Protein AF-A0A1V2AVZ2-F1 (afdb_monomer_lite)

Structure (mmCIF, N/CA/C/O backbone):
data_AF-A0A1V2AVZ2-F1
#
_entry.id   AF-A0A1V2AVZ2-F1
#
loop_
_atom_site.group_PDB
_atom_site.id
_atom_site.type_symbol
_atom_site.label_atom_id
_atom_site.label_alt_id
_atom_site.label_comp_id
_atom_site.label_asym_id
_atom_site.label_entity_id
_atom_site.label_seq_id
_atom_site.pdbx_PDB_ins_code
_atom_site.Cartn_x
_atom_site.Cartn_y
_atom_site.Cartn_z
_atom_site.occupancy
_atom_site.B_iso_or_equiv
_atom_site.auth_seq_id
_atom_site.auth_comp_id
_atom_site.auth_asym_id
_atom_site.auth_atom_id
_atom_site.pdbx_PDB_model_num
ATOM 1 N N . MET A 1 1 ? 39.333 -13.932 -15.260 1.00 37.47 1 MET A N 1
ATOM 2 C CA . MET A 1 1 ? 38.392 -12.853 -15.628 1.00 37.47 1 MET A CA 1
ATOM 3 C C . MET A 1 1 ? 37.327 -12.796 -14.548 1.00 37.47 1 MET A C 1
ATOM 5 O O . MET A 1 1 ? 36.440 -13.635 -14.540 1.00 37.47 1 MET A O 1
ATOM 9 N N . GLY A 1 2 ? 37.508 -11.922 -13.558 1.00 33.53 2 GLY A N 1
ATOM 10 C CA . GLY A 1 2 ? 36.572 -11.767 -12.445 1.00 33.53 2 GLY A CA 1
ATOM 11 C C . GLY A 1 2 ? 35.571 -10.665 -12.762 1.00 33.53 2 GLY A C 1
ATOM 12 O O . GLY A 1 2 ? 35.975 -9.538 -13.035 1.00 33.53 2 GLY A O 1
ATOM 13 N N . CYS A 1 3 ? 34.280 -10.987 -12.741 1.00 40.97 3 CYS A N 1
ATOM 14 C CA . CYS A 1 3 ? 33.211 -9.996 -12.767 1.00 40.97 3 CYS A CA 1
ATOM 15 C C . CYS A 1 3 ? 33.189 -9.251 -11.430 1.00 40.97 3 CYS A C 1
ATOM 17 O O . CYS A 1 3 ? 32.529 -9.661 -10.480 1.00 40.97 3 CYS A O 1
ATOM 19 N N . THR A 1 4 ? 33.904 -8.135 -11.351 1.00 38.62 4 THR A N 1
ATOM 20 C CA . THR A 1 4 ? 33.675 -7.116 -10.326 1.00 38.62 4 THR A CA 1
ATOM 21 C C . THR A 1 4 ? 32.481 -6.265 -10.746 1.00 38.62 4 THR A C 1
ATOM 23 O O . THR A 1 4 ? 32.647 -5.191 -11.321 1.00 38.62 4 THR A O 1
ATOM 26 N N . HIS A 1 5 ? 31.266 -6.732 -10.456 1.00 38.59 5 HIS A N 1
ATOM 27 C CA . HIS A 1 5 ? 30.145 -5.812 -10.287 1.00 38.59 5 HIS A CA 1
ATOM 28 C C . HIS A 1 5 ? 30.283 -5.183 -8.906 1.00 38.59 5 HIS A C 1
ATOM 30 O O . HIS A 1 5 ? 29.740 -5.653 -7.910 1.00 38.59 5 HIS A O 1
ATOM 36 N N . SER A 1 6 ? 31.073 -4.116 -8.853 1.00 33.03 6 SER A N 1
ATOM 37 C CA . SER A 1 6 ? 30.952 -3.105 -7.819 1.00 33.03 6 SER A CA 1
ATOM 38 C C . SER A 1 6 ? 29.525 -2.564 -7.886 1.00 33.03 6 SER A C 1
ATOM 40 O O . SER A 1 6 ? 29.206 -1.706 -8.709 1.00 33.03 6 SER A O 1
ATOM 42 N N . TYR A 1 7 ? 28.649 -3.089 -7.027 1.00 38.22 7 TYR A N 1
ATOM 43 C CA . TYR A 1 7 ? 27.437 -2.393 -6.619 1.00 38.22 7 TYR A CA 1
ATOM 44 C C . TYR A 1 7 ? 27.901 -1.099 -5.944 1.00 38.22 7 TYR A C 1
ATOM 46 O O . TYR A 1 7 ? 28.083 -1.030 -4.732 1.00 38.22 7 TYR A O 1
ATOM 54 N N . LYS A 1 8 ? 28.189 -0.070 -6.751 1.00 35.22 8 LYS A N 1
ATOM 55 C CA . LYS A 1 8 ? 28.201 1.309 -6.274 1.00 35.22 8 LYS A CA 1
ATOM 56 C C . LYS A 1 8 ? 26.875 1.479 -5.557 1.00 35.22 8 LYS A C 1
ATOM 58 O O . LYS A 1 8 ? 25.853 1.212 -6.183 1.00 35.22 8 LYS A O 1
ATOM 63 N N . ALA A 1 9 ? 26.932 1.846 -4.277 1.00 38.00 9 ALA A N 1
ATOM 64 C CA . ALA A 1 9 ? 25.804 2.247 -3.447 1.00 38.00 9 ALA A CA 1
ATOM 65 C C . ALA A 1 9 ? 24.810 3.043 -4.304 1.00 38.00 9 ALA A C 1
ATOM 67 O O . ALA A 1 9 ? 25.031 4.208 -4.637 1.00 38.00 9 ALA A O 1
ATOM 68 N N . GLY A 1 10 ? 23.813 2.331 -4.818 1.00 32.12 10 GLY A N 1
ATOM 69 C CA . GLY A 1 10 ? 23.022 2.780 -5.946 1.00 32.12 10 GLY A CA 1
ATOM 70 C C . GLY A 1 10 ? 21.880 3.599 -5.402 1.00 32.12 10 GLY A C 1
ATOM 71 O O . GLY A 1 10 ? 20.914 3.012 -4.946 1.00 32.12 10 GLY A O 1
ATOM 72 N N . ASN A 1 11 ? 22.022 4.922 -5.458 1.00 39.66 11 ASN A N 1
ATOM 73 C CA . ASN A 1 11 ? 20.972 5.916 -5.244 1.00 39.66 11 ASN A CA 1
ATOM 74 C C . ASN A 1 11 ? 20.089 5.671 -4.007 1.00 39.66 11 ASN A C 1
ATOM 76 O O . ASN A 1 11 ? 19.047 5.028 -4.093 1.00 39.66 11 ASN A O 1
ATOM 80 N N . LEU A 1 12 ? 20.461 6.317 -2.899 1.00 47.00 12 LEU A N 1
ATOM 81 C CA . LEU A 1 12 ? 19.615 6.622 -1.731 1.00 47.00 12 LEU A CA 1
ATOM 82 C C . LEU A 1 12 ? 18.469 7.599 -2.079 1.00 47.00 12 LEU A C 1
ATOM 84 O O . LEU A 1 12 ? 18.192 8.535 -1.338 1.00 47.00 12 LEU A O 1
ATOM 88 N N . ASN A 1 13 ? 17.861 7.454 -3.253 1.00 51.97 13 ASN A N 1
ATOM 89 C CA . ASN A 1 13 ? 16.657 8.189 -3.594 1.00 51.97 13 ASN A CA 1
ATOM 90 C C . ASN A 1 13 ? 15.512 7.226 -3.357 1.00 51.97 13 ASN A C 1
ATOM 92 O O . ASN A 1 13 ? 15.426 6.223 -4.060 1.00 51.97 13 ASN A O 1
ATOM 96 N N . ASP A 1 14 ? 14.686 7.524 -2.367 1.00 60.88 14 ASP A N 1
ATOM 97 C CA . ASP A 1 14 ? 13.394 6.882 -2.218 1.00 60.88 14 ASP A CA 1
ATOM 98 C C . ASP A 1 14 ? 12.376 7.703 -3.003 1.00 60.88 14 ASP A C 1
ATOM 100 O O . ASP A 1 14 ? 12.438 8.938 -3.082 1.00 60.88 14 ASP A O 1
ATOM 104 N N . LEU A 1 15 ? 11.433 7.004 -3.613 1.00 66.50 15 LEU A N 1
ATOM 105 C CA . LEU A 1 15 ? 10.254 7.617 -4.179 1.00 66.50 15 LEU A CA 1
ATOM 106 C C . LEU A 1 15 ? 9.461 8.217 -3.015 1.00 66.50 15 LEU A C 1
ATOM 108 O O . LEU A 1 15 ? 8.712 7.525 -2.358 1.00 66.50 15 LEU A O 1
ATOM 112 N N . PHE A 1 16 ? 9.633 9.497 -2.708 1.00 75.94 16 PHE A N 1
ATOM 113 C CA . PHE A 1 16 ? 8.917 10.108 -1.590 1.00 75.94 16 PHE A CA 1
ATOM 114 C C . PHE A 1 16 ? 7.526 10.571 -2.038 1.00 75.94 16 PHE A C 1
ATOM 116 O O . PHE A 1 16 ? 7.363 11.695 -2.524 1.00 75.94 16 PHE A O 1
ATOM 123 N N . TYR A 1 17 ? 6.517 9.708 -1.896 1.00 83.94 17 TYR A N 1
ATOM 124 C CA . TYR A 1 17 ? 5.114 10.079 -2.086 1.00 83.94 17 TYR A CA 1
ATOM 125 C C . TYR A 1 17 ? 4.359 10.148 -0.759 1.00 83.94 17 TYR A C 1
ATOM 127 O O . TYR A 1 17 ? 3.927 9.108 -0.253 1.00 83.94 17 TYR A O 1
ATOM 135 N N . PRO A 1 18 ? 4.154 11.364 -0.215 1.00 84.56 18 PRO A N 1
ATOM 136 C CA . PRO A 1 18 ? 3.237 11.574 0.893 1.00 84.56 18 PRO A CA 1
ATOM 137 C C . PRO A 1 18 ? 1.857 11.038 0.535 1.00 84.56 18 PRO A C 1
ATOM 139 O O . PRO A 1 18 ? 1.327 11.331 -0.542 1.00 84.56 18 PRO A O 1
ATOM 142 N N . ILE A 1 19 ? 1.289 10.255 1.443 1.00 86.31 19 ILE A N 1
ATOM 143 C CA . ILE A 1 19 ? -0.075 9.769 1.315 1.00 86.31 19 ILE A CA 1
ATOM 144 C C . ILE A 1 19 ? -0.981 10.697 2.114 1.00 86.31 19 ILE A C 1
ATOM 146 O O . ILE A 1 19 ? -0.934 10.733 3.343 1.00 86.31 19 ILE A O 1
ATOM 150 N N . GLU A 1 20 ? -1.813 11.449 1.403 1.00 86.44 20 GLU A N 1
ATOM 151 C CA . GLU A 1 20 ? -2.856 12.264 2.014 1.00 86.44 20 GLU A CA 1
ATOM 152 C C . GLU A 1 20 ? -3.993 11.352 2.478 1.00 86.44 20 GLU A C 1
ATOM 154 O O . GLU A 1 20 ? -4.628 10.668 1.679 1.00 86.44 20 GLU A O 1
ATOM 159 N N . THR A 1 21 ? -4.237 11.311 3.785 1.00 89.31 21 THR A N 1
ATOM 160 C CA . THR A 1 21 ? -5.319 10.519 4.369 1.00 89.31 21 THR A CA 1
ATOM 161 C C . THR A 1 21 ? -5.792 11.140 5.672 1.00 89.31 21 THR A C 1
ATOM 163 O O . THR A 1 21 ? -5.009 11.733 6.411 1.00 89.31 21 THR A O 1
ATOM 166 N N . THR A 1 22 ? -7.083 10.994 5.965 1.00 90.38 22 THR A N 1
ATOM 167 C CA . THR A 1 22 ? -7.652 11.382 7.261 1.00 90.38 22 THR A CA 1
ATOM 168 C C . THR A 1 22 ? -7.481 10.289 8.312 1.00 90.38 22 THR A C 1
ATOM 170 O O . THR A 1 22 ? -7.734 10.540 9.487 1.00 90.38 22 THR A O 1
ATOM 173 N N . LEU A 1 23 ? -7.078 9.076 7.915 1.00 91.38 23 LEU A N 1
ATOM 174 C CA . LEU A 1 23 ? -6.853 7.957 8.824 1.00 91.38 23 LEU A CA 1
ATOM 175 C C . LEU A 1 23 ? -5.585 8.175 9.654 1.00 91.38 23 LEU A C 1
ATOM 177 O O . LEU A 1 23 ? -4.572 8.661 9.153 1.00 91.38 23 LEU A O 1
ATOM 181 N N . ARG A 1 24 ? -5.614 7.756 10.920 1.00 90.25 24 ARG A N 1
ATOM 182 C CA . ARG A 1 24 ? -4.417 7.792 11.772 1.00 90.25 24 ARG A CA 1
ATOM 183 C C . ARG A 1 24 ? -3.377 6.771 11.312 1.00 90.25 24 ARG A C 1
ATOM 185 O O . ARG A 1 24 ? -3.714 5.612 11.064 1.00 90.25 24 ARG A O 1
ATOM 192 N N . ALA A 1 25 ? -2.112 7.181 11.248 1.00 88.12 25 ALA A N 1
ATOM 193 C CA . ALA A 1 25 ? -1.015 6.329 10.788 1.00 88.12 25 ALA A CA 1
ATOM 194 C C . ALA A 1 25 ? -0.848 5.074 11.661 1.00 88.12 25 ALA A C 1
ATOM 196 O O . ALA A 1 25 ? -0.638 3.983 11.134 1.00 88.12 25 ALA A O 1
ATOM 197 N N . GLU A 1 26 ? -1.027 5.203 12.978 1.00 87.19 26 GLU A N 1
ATOM 198 C CA . GLU A 1 26 ? -0.937 4.095 13.932 1.00 87.19 26 GLU A CA 1
ATOM 199 C C . GLU A 1 26 ? -2.001 3.028 13.658 1.00 87.19 26 GLU A C 1
ATOM 201 O O . GLU A 1 26 ? -1.721 1.831 13.720 1.00 87.19 26 GLU A O 1
ATOM 206 N N . LEU A 1 27 ? -3.215 3.456 13.295 1.00 90.25 27 LEU A N 1
ATOM 207 C CA . LEU A 1 27 ? -4.294 2.540 12.943 1.00 90.25 27 LEU A CA 1
ATOM 208 C C . LEU A 1 27 ? -4.002 1.828 11.619 1.00 90.25 27 LEU A C 1
ATOM 210 O O . LEU A 1 27 ? -4.199 0.617 11.516 1.00 90.25 27 LEU A O 1
ATOM 214 N N . ILE A 1 28 ? -3.516 2.561 10.613 1.00 91.94 28 ILE A N 1
ATOM 215 C CA . ILE A 1 28 ? -3.116 1.971 9.331 1.00 91.94 28 ILE A CA 1
ATOM 216 C C . ILE A 1 28 ? -2.064 0.891 9.578 1.00 91.94 28 ILE A C 1
ATOM 218 O O . ILE A 1 28 ? -2.232 -0.230 9.104 1.00 91.94 28 ILE A O 1
ATOM 222 N N . MET A 1 29 ? -1.034 1.196 10.372 1.00 89.25 29 MET A N 1
ATOM 223 C CA . MET A 1 29 ? 0.029 0.254 10.718 1.00 89.25 29 MET A CA 1
ATOM 224 C C . MET A 1 29 ? -0.512 -0.988 11.442 1.00 89.25 29 MET A C 1
ATOM 226 O O . MET A 1 29 ? -0.142 -2.108 11.091 1.00 89.25 29 MET A O 1
ATOM 230 N N . GLN A 1 30 ? -1.430 -0.812 12.398 1.00 89.69 30 GLN A N 1
ATOM 231 C CA . GLN A 1 30 ? -2.052 -1.911 13.142 1.00 89.69 30 GLN A CA 1
ATOM 232 C C . GLN A 1 30 ? -2.869 -2.849 12.239 1.00 89.69 30 GLN A C 1
ATOM 234 O O . GLN A 1 30 ? -2.810 -4.072 12.381 1.00 89.69 30 GLN A O 1
ATOM 239 N N . TYR A 1 31 ? -3.644 -2.292 11.308 1.00 93.50 31 TYR A N 1
ATOM 240 C CA . TYR A 1 31 ? -4.495 -3.078 10.412 1.00 93.50 31 TYR A CA 1
ATOM 241 C C . TYR A 1 31 ? -3.743 -3.627 9.197 1.00 93.50 31 TYR A C 1
ATOM 243 O O . TYR A 1 31 ? -4.258 -4.527 8.530 1.00 93.50 31 TYR A O 1
ATOM 251 N N . PHE A 1 32 ? -2.532 -3.140 8.926 1.00 92.00 32 PHE A N 1
ATOM 252 C CA . PHE A 1 32 ? -1.772 -3.485 7.731 1.00 92.00 32 PHE A CA 1
ATOM 253 C C . PHE A 1 32 ? -1.495 -4.984 7.612 1.00 92.00 32 PHE A C 1
ATOM 255 O O . PHE A 1 32 ? -1.787 -5.597 6.587 1.00 92.00 32 PHE A O 1
ATOM 262 N N . ASP A 1 33 ? -0.997 -5.609 8.680 1.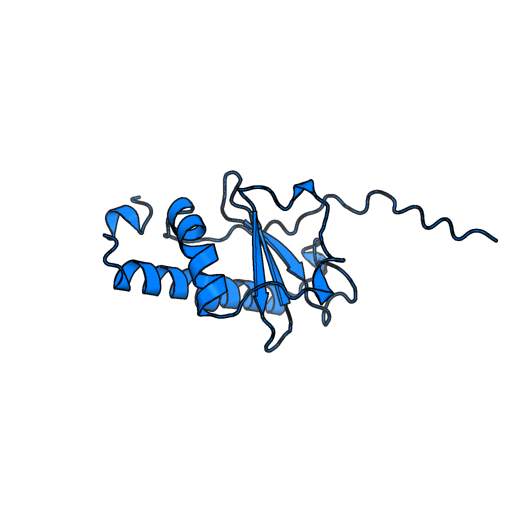00 89.00 33 ASP A N 1
ATOM 263 C CA . ASP A 1 33 ? -0.680 -7.040 8.656 1.00 89.00 33 ASP A CA 1
ATOM 264 C C . ASP A 1 33 ? -1.954 -7.883 8.474 1.00 89.00 33 ASP A C 1
ATOM 266 O O . ASP A 1 33 ? -1.959 -8.884 7.756 1.00 89.00 33 ASP A O 1
ATOM 270 N N . THR A 1 34 ? -3.076 -7.429 9.045 1.00 92.25 34 THR A N 1
ATOM 271 C CA . THR A 1 34 ? -4.379 -8.085 8.866 1.00 92.25 34 THR A CA 1
ATOM 272 C C . THR A 1 34 ? -4.886 -7.935 7.430 1.00 92.25 34 THR A C 1
ATOM 274 O O . THR A 1 34 ? -5.443 -8.887 6.880 1.00 92.25 34 THR A O 1
ATOM 277 N N . LEU A 1 35 ? -4.703 -6.764 6.807 1.00 94.06 35 LEU A N 1
ATOM 278 C CA . LEU A 1 35 ? -5.011 -6.536 5.394 1.00 94.06 35 LEU A CA 1
ATOM 279 C C . LEU A 1 35 ? -4.220 -7.517 4.523 1.00 94.06 35 LEU A C 1
ATOM 281 O O . LEU A 1 35 ? -4.821 -8.248 3.735 1.00 94.06 35 LEU A O 1
ATOM 285 N N . VAL A 1 36 ? -2.897 -7.568 4.711 1.00 91.31 36 VAL A N 1
ATOM 286 C CA . VAL A 1 36 ? -1.985 -8.445 3.963 1.00 91.31 36 VAL A CA 1
ATOM 287 C C . VAL A 1 36 ? -2.429 -9.904 4.059 1.00 91.31 36 VAL A C 1
ATOM 289 O O . VAL A 1 36 ? -2.561 -10.575 3.036 1.00 91.31 36 VAL A O 1
ATOM 292 N N . GLN A 1 37 ? -2.739 -10.379 5.267 1.00 90.06 37 GLN A N 1
ATOM 293 C CA . GLN A 1 37 ? -3.198 -11.751 5.487 1.00 90.06 37 GLN A CA 1
ATOM 294 C C . GLN A 1 37 ? -4.566 -12.030 4.849 1.00 90.06 37 GLN A C 1
ATOM 296 O O . GLN A 1 37 ? -4.731 -13.041 4.172 1.00 90.06 37 GLN A O 1
ATOM 301 N N . LYS A 1 38 ? -5.557 -11.147 5.036 1.00 90.62 38 LYS A N 1
ATOM 302 C CA . LYS A 1 38 ? -6.935 -11.384 4.563 1.00 90.62 38 LYS A CA 1
ATOM 303 C C . LYS A 1 38 ? -7.097 -11.237 3.054 1.00 90.62 38 LYS A C 1
ATOM 305 O O . LYS A 1 38 ? -8.000 -11.851 2.489 1.00 90.62 38 LYS A O 1
ATOM 310 N N . LYS A 1 39 ? -6.282 -10.400 2.412 1.00 90.00 39 LYS A N 1
ATOM 311 C CA . LYS A 1 39 ? -6.342 -10.146 0.966 1.00 90.00 39 LYS A CA 1
ATOM 312 C C . LYS A 1 39 ? -5.306 -10.930 0.164 1.00 90.00 39 LYS A C 1
ATOM 314 O O . LYS A 1 39 ? -5.352 -10.889 -1.058 1.00 90.00 39 LYS A O 1
ATOM 319 N N . GLY A 1 40 ? -4.409 -11.658 0.832 1.00 87.44 40 GLY A N 1
ATOM 320 C CA . GLY A 1 40 ? -3.360 -12.422 0.161 1.00 87.44 40 GLY A CA 1
ATOM 321 C C . GLY A 1 40 ? -2.276 -11.539 -0.455 1.00 87.44 40 GLY A C 1
ATOM 322 O O . G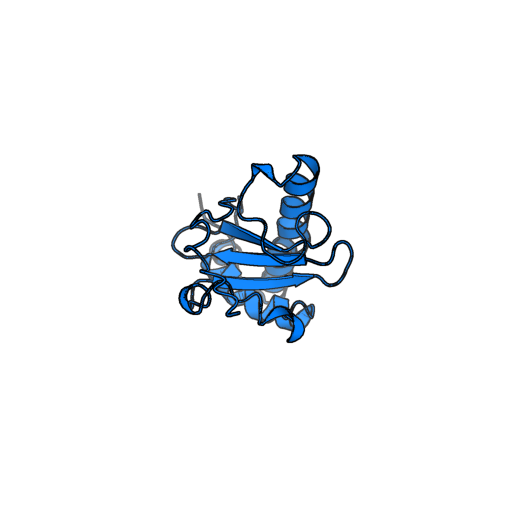LY A 1 40 ? -1.613 -11.959 -1.395 1.00 87.44 40 GLY A O 1
ATOM 323 N N . TYR A 1 41 ? -2.066 -10.332 0.075 1.00 90.38 41 TYR A N 1
ATOM 324 C CA . TYR A 1 41 ? -1.074 -9.388 -0.447 1.00 90.38 41 TYR A CA 1
ATOM 325 C C . TYR A 1 41 ? 0.342 -9.608 0.111 1.00 90.38 41 TYR A C 1
ATOM 327 O O . TYR A 1 41 ? 1.156 -8.682 0.181 1.00 90.38 41 TYR A O 1
ATOM 335 N N . ALA A 1 42 ? 0.630 -10.824 0.577 1.00 88.31 42 ALA A N 1
ATOM 336 C CA . ALA A 1 42 ? 1.933 -11.177 1.118 1.00 88.31 42 ALA A CA 1
ATOM 337 C C . ALA A 1 42 ? 2.983 -11.179 0.002 1.00 88.31 42 ALA A C 1
ATOM 339 O O . ALA A 1 42 ? 2.733 -11.665 -1.100 1.00 88.31 42 ALA A O 1
ATOM 340 N N . VAL A 1 43 ? 4.173 -10.658 0.299 1.00 85.69 43 VAL A N 1
ATOM 341 C CA . VAL A 1 43 ? 5.283 -10.659 -0.657 1.00 85.69 43 VAL A CA 1
ATOM 342 C C . VAL A 1 43 ? 5.743 -12.105 -0.893 1.00 85.69 43 VAL A C 1
ATOM 344 O O . VAL A 1 43 ? 6.153 -12.767 0.063 1.00 85.69 43 VAL A O 1
ATOM 347 N N . PRO A 1 44 ? 5.698 -12.623 -2.134 1.00 82.75 44 PRO A N 1
ATOM 348 C CA . PRO A 1 44 ? 6.118 -13.984 -2.422 1.00 82.75 44 PRO A CA 1
ATOM 349 C C . PRO A 1 44 ? 7.643 -14.127 -2.359 1.00 82.75 44 PRO A C 1
ATOM 351 O O . PRO A 1 44 ? 8.401 -13.199 -2.641 1.00 82.75 44 PRO A O 1
ATOM 354 N N . GLU A 1 45 ? 8.094 -15.349 -2.076 1.00 80.06 45 GLU A N 1
ATOM 355 C CA . GLU A 1 45 ? 9.508 -15.714 -1.905 1.00 80.06 45 GLU A CA 1
ATOM 356 C C . GLU A 1 45 ? 10.410 -15.282 -3.071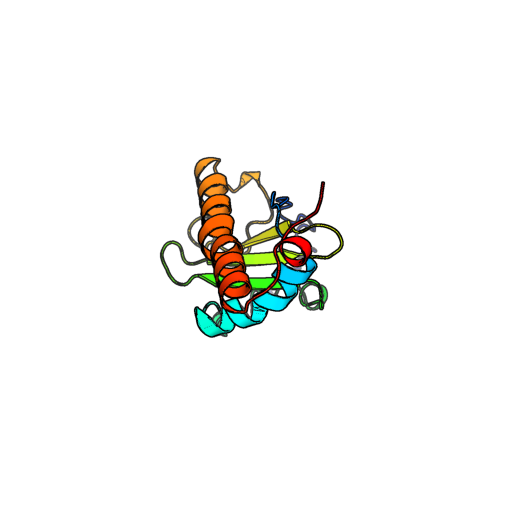 1.00 80.06 45 GLU A C 1
ATOM 358 O O . GLU A 1 45 ? 11.545 -14.856 -2.854 1.00 80.06 45 GLU A O 1
ATOM 363 N N . LYS A 1 46 ? 9.890 -15.320 -4.307 1.00 73.00 46 LYS A N 1
ATOM 364 C CA . LYS A 1 46 ? 10.614 -14.905 -5.522 1.00 73.00 46 LYS A CA 1
ATOM 365 C C . LYS A 1 46 ? 11.121 -13.456 -5.468 1.00 73.00 46 LYS A C 1
ATOM 367 O O . LYS A 1 46 ? 12.067 -13.125 -6.174 1.00 73.00 46 LYS A O 1
ATOM 372 N N . TRP A 1 47 ? 10.523 -12.610 -4.627 1.00 71.12 47 TRP A N 1
ATOM 373 C CA . TRP A 1 47 ? 10.889 -11.202 -4.473 1.00 71.12 47 TRP A CA 1
ATOM 374 C C . TRP A 1 47 ? 11.809 -10.921 -3.278 1.00 71.12 47 TRP A C 1
ATOM 376 O O . TRP A 1 47 ? 12.222 -9.777 -3.107 1.00 71.12 47 TRP A O 1
ATOM 386 N N . LYS A 1 48 ? 12.230 -11.933 -2.501 1.00 65.44 48 LYS A N 1
ATOM 387 C CA . LYS A 1 48 ? 13.198 -11.743 -1.398 1.00 65.44 48 LYS A CA 1
ATOM 388 C C . LYS A 1 48 ? 14.548 -11.186 -1.855 1.00 65.44 48 LYS A C 1
ATOM 390 O O . LYS A 1 48 ? 15.224 -10.501 -1.095 1.00 65.44 48 LYS A O 1
ATOM 395 N N . SER A 1 49 ? 14.952 -11.439 -3.101 1.00 64.69 49 SER A N 1
ATOM 396 C CA . SER A 1 49 ? 16.171 -10.852 -3.676 1.00 64.69 49 SER A CA 1
ATOM 397 C C . SER A 1 49 ? 16.037 -9.356 -3.984 1.00 64.69 49 SER A C 1
ATOM 399 O O . SER A 1 49 ? 17.046 -8.690 -4.191 1.00 64.69 49 SER A O 1
ATOM 401 N N . LEU A 1 50 ? 14.808 -8.824 -4.007 1.00 63.94 50 LEU A N 1
ATOM 402 C CA . LEU A 1 50 ? 14.511 -7.392 -4.046 1.00 63.94 50 LEU A CA 1
ATOM 403 C C . LEU A 1 50 ? 14.326 -6.819 -2.634 1.00 63.94 50 LEU A C 1
ATOM 405 O O . LEU A 1 50 ? 13.670 -5.797 -2.458 1.00 63.94 50 LEU A O 1
ATOM 409 N N . ASN A 1 51 ? 14.887 -7.439 -1.601 1.00 62.72 51 ASN A N 1
ATOM 410 C CA . ASN A 1 51 ? 15.040 -6.752 -0.328 1.00 62.72 51 ASN A CA 1
ATOM 411 C C . ASN A 1 51 ? 16.042 -5.609 -0.548 1.00 62.72 51 ASN A C 1
ATOM 413 O O . ASN A 1 51 ? 17.248 -5.840 -0.661 1.00 62.72 51 ASN A O 1
ATOM 417 N N . LYS A 1 52 ? 15.547 -4.371 -0.669 1.00 55.53 52 LYS A N 1
ATOM 418 C CA . LYS A 1 52 ? 16.382 -3.168 -0.589 1.00 55.53 52 LYS A CA 1
ATOM 419 C C . LYS A 1 52 ? 16.940 -3.116 0.840 1.00 55.53 52 LYS A C 1
ATOM 421 O O . LYS A 1 52 ? 16.341 -2.486 1.692 1.00 55.53 52 LYS A O 1
ATOM 426 N N . LEU A 1 53 ? 18.069 -3.781 1.082 1.00 53.03 53 LEU A N 1
ATOM 427 C CA . LEU A 1 53 ? 18.814 -3.770 2.347 1.00 53.03 53 LEU A CA 1
ATOM 428 C C . LEU A 1 53 ? 18.028 -4.286 3.573 1.00 53.03 53 LEU A C 1
ATOM 430 O O . LEU A 1 53 ? 16.812 -4.208 3.686 1.00 53.03 53 LEU A O 1
ATOM 434 N N . ILE A 1 54 ? 18.768 -4.843 4.525 1.00 49.88 54 ILE A N 1
ATOM 435 C CA . ILE A 1 54 ? 18.245 -5.356 5.800 1.00 49.88 54 ILE A CA 1
ATOM 436 C C . ILE A 1 54 ? 17.658 -4.216 6.667 1.00 49.88 54 ILE A C 1
ATOM 438 O O . ILE A 1 54 ? 16.820 -4.472 7.524 1.00 49.88 54 ILE A O 1
ATOM 442 N N . ASP A 1 55 ? 18.029 -2.960 6.391 1.00 44.66 55 ASP A N 1
ATOM 443 C CA . ASP A 1 55 ? 17.662 -1.787 7.198 1.00 44.66 55 ASP A CA 1
ATOM 444 C C . ASP A 1 55 ? 16.272 -1.201 6.892 1.00 44.66 55 ASP A C 1
ATOM 446 O O . ASP A 1 55 ? 15.733 -0.457 7.709 1.00 44.66 55 ASP A O 1
ATOM 450 N N . LEU A 1 56 ? 15.665 -1.526 5.741 1.00 51.44 56 LEU A N 1
ATOM 451 C CA . LEU A 1 56 ? 14.316 -1.052 5.399 1.00 51.44 56 LEU A CA 1
ATOM 452 C C . LEU A 1 56 ? 13.209 -2.013 5.834 1.00 51.44 56 LEU A C 1
ATOM 454 O O . LEU A 1 56 ? 12.049 -1.631 5.752 1.00 51.44 56 LEU A O 1
ATOM 458 N N . ASP A 1 57 ? 13.528 -3.202 6.341 1.00 53.41 57 ASP A N 1
ATOM 459 C CA . ASP A 1 57 ? 12.573 -4.051 7.067 1.00 53.41 57 ASP A CA 1
ATOM 460 C C . ASP A 1 57 ? 12.600 -3.700 8.568 1.00 53.41 57 ASP A C 1
ATOM 462 O O . ASP A 1 57 ? 12.747 -4.558 9.439 1.00 53.41 57 ASP A O 1
ATOM 466 N N . SER A 1 58 ? 12.508 -2.400 8.872 1.00 65.19 58 SER A N 1
ATOM 467 C CA . SER A 1 58 ? 12.313 -1.909 10.235 1.00 65.19 58 SER A CA 1
ATOM 468 C C . SER A 1 58 ? 10.861 -2.124 10.675 1.00 65.19 58 SER A C 1
ATOM 470 O O . SER A 1 58 ? 9.970 -2.363 9.857 1.00 65.19 58 SER A O 1
ATOM 472 N N . ILE A 1 59 ? 10.599 -1.997 11.979 1.00 66.38 59 ILE A N 1
ATOM 473 C CA . ILE A 1 59 ? 9.232 -2.048 12.528 1.00 66.38 59 ILE A CA 1
ATOM 474 C C . ILE A 1 59 ? 8.289 -1.012 11.887 1.00 66.38 59 ILE A C 1
ATOM 476 O O . ILE A 1 59 ? 7.078 -1.224 11.869 1.00 66.38 59 ILE A O 1
ATOM 480 N N . ASP A 1 60 ? 8.854 0.061 11.326 1.00 74.56 60 ASP A N 1
ATOM 481 C CA . ASP A 1 60 ? 8.133 1.205 10.772 1.00 74.56 60 ASP A CA 1
ATOM 482 C C . ASP A 1 60 ? 7.930 1.106 9.259 1.00 74.56 60 ASP A C 1
ATOM 484 O O . ASP A 1 60 ? 7.408 2.037 8.653 1.00 74.56 60 ASP A O 1
ATOM 488 N N . ASN A 1 61 ? 8.338 0.009 8.621 1.00 82.75 61 ASN A N 1
ATOM 489 C CA . ASN A 1 61 ? 8.183 -0.172 7.186 1.00 82.75 61 ASN A CA 1
ATOM 490 C C . ASN A 1 61 ? 7.384 -1.440 6.883 1.00 82.75 61 ASN A C 1
ATOM 492 O O . ASN A 1 61 ? 7.584 -2.501 7.475 1.00 82.75 61 ASN A O 1
ATOM 496 N N . LYS A 1 62 ? 6.461 -1.340 5.929 1.00 87.12 62 LYS A N 1
ATOM 497 C CA . LYS A 1 62 ? 5.596 -2.444 5.511 1.00 87.12 62 LYS A CA 1
ATOM 498 C C . LYS A 1 62 ? 5.648 -2.623 4.005 1.00 87.12 62 LYS A C 1
ATOM 500 O O . LYS A 1 62 ? 5.814 -1.664 3.253 1.00 87.12 62 LYS A O 1
ATOM 505 N N . ARG A 1 63 ? 5.476 -3.869 3.563 1.00 88.19 63 ARG A N 1
ATOM 506 C CA . ARG A 1 63 ? 5.392 -4.215 2.144 1.00 88.19 63 ARG A CA 1
ATOM 507 C C . ARG A 1 63 ? 4.079 -4.889 1.824 1.00 88.19 63 ARG A C 1
ATOM 509 O O . ARG A 1 63 ? 3.552 -5.662 2.620 1.00 88.19 63 ARG A O 1
ATOM 516 N N . ILE A 1 64 ? 3.594 -4.613 0.628 1.00 90.88 64 ILE A N 1
ATOM 517 C CA . ILE A 1 64 ? 2.363 -5.184 0.100 1.00 90.88 64 ILE A CA 1
ATOM 518 C C . ILE A 1 64 ? 2.569 -5.522 -1.367 1.00 90.88 64 ILE A C 1
ATOM 520 O O . ILE A 1 64 ? 3.178 -4.747 -2.104 1.00 90.88 64 ILE A O 1
ATOM 524 N N . TYR A 1 65 ? 2.113 -6.704 -1.761 1.00 91.75 65 TYR A N 1
ATOM 525 C CA . TYR A 1 65 ? 2.281 -7.243 -3.101 1.00 91.75 65 TYR A CA 1
ATOM 526 C C . TYR A 1 65 ? 0.924 -7.443 -3.774 1.00 91.75 65 TYR A C 1
ATOM 528 O O . TYR A 1 65 ? 0.020 -8.064 -3.218 1.00 91.75 65 TYR A O 1
ATOM 536 N N . PHE A 1 66 ? 0.811 -6.937 -4.995 1.00 92.31 66 PHE A N 1
ATOM 537 C CA . PHE A 1 66 ? -0.348 -7.065 -5.860 1.00 92.31 66 PHE A CA 1
ATOM 538 C C . PHE A 1 66 ? 0.036 -7.955 -7.036 1.00 92.31 66 PHE A C 1
ATOM 540 O O . PHE A 1 66 ? 0.819 -7.555 -7.890 1.00 92.31 66 PHE A O 1
ATOM 547 N N . GLU A 1 67 ? -0.519 -9.164 -7.100 1.00 87.44 67 GLU A N 1
ATOM 548 C CA . GLU A 1 67 ? -0.269 -10.077 -8.222 1.00 87.44 67 GLU A CA 1
ATOM 549 C C . GLU A 1 67 ? -0.957 -9.606 -9.515 1.00 87.44 67 GLU A C 1
ATOM 551 O O . GLU A 1 67 ? -0.475 -9.863 -10.617 1.00 87.44 67 GLU A O 1
ATOM 556 N N . GLN A 1 68 ? -2.086 -8.901 -9.394 1.00 84.69 68 GLN A N 1
ATOM 557 C CA . GLN A 1 68 ? -2.950 -8.584 -10.527 1.00 84.69 68 GLN A CA 1
ATOM 558 C C . GLN A 1 68 ? -2.769 -7.146 -11.042 1.00 84.69 68 GLN A C 1
ATOM 560 O O . GLN A 1 68 ? -3.062 -6.166 -10.360 1.00 84.69 68 GLN A O 1
ATOM 565 N N . GLY A 1 69 ? -2.355 -7.056 -12.311 1.00 74.94 69 GLY A N 1
ATOM 566 C CA . GLY A 1 69 ? -2.631 -5.966 -13.257 1.00 74.94 69 GLY A CA 1
ATOM 567 C C . GLY A 1 69 ? -2.392 -4.520 -12.798 1.00 74.94 69 GLY A C 1
ATOM 568 O O . GLY A 1 69 ? -3.365 -3.848 -12.465 1.00 74.94 69 GLY A O 1
ATOM 569 N N . PRO A 1 70 ? -1.162 -3.976 -12.887 1.00 85.62 70 PRO A N 1
ATOM 570 C CA . PRO A 1 70 ? 0.107 -4.683 -13.081 1.00 85.62 70 PRO A CA 1
ATOM 571 C C . PRO A 1 70 ? 0.554 -5.418 -11.807 1.00 85.62 70 PRO A C 1
ATOM 573 O O . PRO A 1 70 ? 0.103 -5.071 -10.713 1.00 85.62 70 PRO A O 1
ATOM 576 N N . GLU A 1 71 ? 1.437 -6.416 -11.970 1.00 89.25 71 GLU A N 1
ATOM 577 C CA . GLU A 1 71 ? 2.156 -7.035 -10.847 1.00 89.25 71 GLU A CA 1
ATOM 578 C C . GLU A 1 71 ? 3.024 -5.968 -10.177 1.00 89.25 71 GLU A C 1
ATOM 580 O O . GLU A 1 71 ? 3.886 -5.369 -10.825 1.00 89.25 71 GLU A O 1
ATOM 585 N N . GLU A 1 72 ? 2.787 -5.712 -8.894 1.00 90.88 72 GLU A N 1
ATOM 586 C CA . GLU A 1 72 ? 3.440 -4.627 -8.171 1.00 90.88 72 GLU A CA 1
ATOM 587 C C . GLU A 1 72 ? 3.762 -4.983 -6.731 1.00 90.88 72 GLU A C 1
ATOM 589 O O . GLU A 1 72 ? 3.104 -5.806 -6.103 1.00 90.88 72 GLU A O 1
ATOM 594 N N . MET A 1 73 ? 4.759 -4.302 -6.178 1.00 90.44 73 MET A N 1
ATOM 595 C CA . MET A 1 73 ? 5.022 -4.323 -4.746 1.00 90.44 73 MET A CA 1
ATOM 596 C C . MET A 1 73 ? 5.326 -2.915 -4.263 1.00 90.44 73 MET A C 1
ATO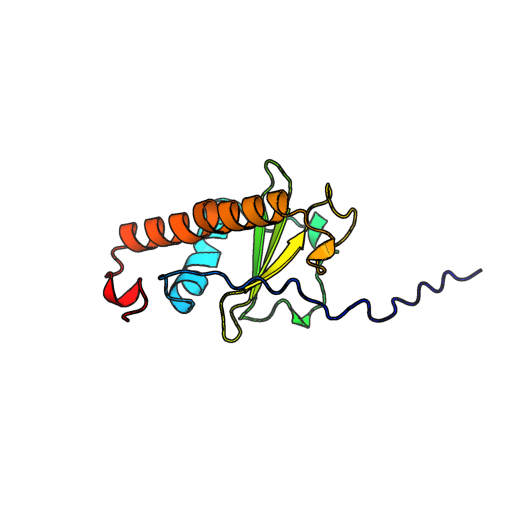M 598 O O . MET A 1 73 ? 6.111 -2.202 -4.884 1.00 90.44 73 MET A O 1
ATOM 602 N N . TYR A 1 74 ? 4.713 -2.517 -3.156 1.00 90.56 74 TYR A N 1
ATOM 603 C CA . TYR A 1 74 ? 4.909 -1.201 -2.557 1.00 90.56 74 TYR A CA 1
ATOM 604 C C . TYR A 1 74 ? 5.705 -1.331 -1.266 1.00 90.56 74 TYR A C 1
ATOM 606 O O . TYR A 1 74 ? 5.436 -2.232 -0.470 1.00 90.56 74 TYR A O 1
ATOM 614 N N . LEU A 1 75 ? 6.659 -0.423 -1.065 1.00 88.38 75 LEU A N 1
ATOM 615 C CA . LEU A 1 75 ? 7.300 -0.193 0.226 1.00 88.38 75 LEU A CA 1
ATOM 616 C C . LEU A 1 75 ? 6.671 1.044 0.861 1.00 88.38 75 LEU A C 1
ATOM 618 O O . LEU A 1 75 ? 6.574 2.095 0.231 1.00 88.38 75 LEU A O 1
ATOM 622 N N . ILE A 1 76 ? 6.209 0.897 2.094 1.00 89.06 76 ILE A N 1
ATOM 623 C CA . ILE A 1 76 ? 5.451 1.913 2.815 1.00 89.06 76 ILE A CA 1
ATOM 624 C C . ILE A 1 76 ? 6.193 2.209 4.101 1.00 89.06 76 ILE A C 1
ATOM 626 O O . ILE A 1 76 ? 6.480 1.281 4.854 1.00 89.06 76 ILE A O 1
ATOM 630 N N . SER A 1 77 ? 6.476 3.481 4.351 1.00 87.00 77 SER A N 1
ATOM 631 C CA . SER A 1 77 ? 7.156 3.935 5.557 1.00 87.00 77 SER A CA 1
ATOM 632 C C . SER A 1 77 ? 6.216 4.703 6.478 1.00 87.00 77 SER A C 1
ATOM 634 O O . SER A 1 77 ? 5.396 5.499 6.016 1.00 87.00 77 SER A O 1
ATOM 636 N N . PHE A 1 78 ? 6.362 4.453 7.778 1.00 84.50 78 PHE A N 1
ATOM 637 C CA . PHE A 1 78 ? 5.629 5.071 8.883 1.00 84.50 78 PHE A CA 1
ATOM 638 C C . PHE A 1 78 ? 6.543 5.903 9.805 1.00 84.50 78 PHE A C 1
ATOM 640 O O . PHE A 1 78 ? 6.081 6.373 10.841 1.00 84.50 78 PHE A O 1
ATOM 647 N N . GLY A 1 79 ? 7.818 6.120 9.444 1.00 70.88 79 GLY A N 1
ATOM 648 C CA . GLY A 1 79 ? 8.858 6.780 10.260 1.00 70.88 79 GLY A CA 1
ATOM 649 C C . GLY A 1 79 ? 8.686 8.293 10.491 1.00 70.88 79 GLY A C 1
ATOM 650 O O . GLY A 1 79 ? 9.651 9.049 10.412 1.00 70.88 79 GLY A O 1
ATOM 651 N N . GLY A 1 80 ? 7.456 8.751 10.730 1.00 71.19 80 GLY A N 1
ATOM 652 C CA . GLY A 1 80 ? 7.065 10.137 11.001 1.00 71.19 80 GLY A CA 1
ATOM 653 C C . GLY A 1 80 ? 5.895 10.605 10.133 1.00 71.19 80 GLY A C 1
ATOM 654 O O . GLY A 1 80 ? 5.006 11.303 10.611 1.00 71.19 80 GLY A O 1
ATOM 655 N N . MET A 1 81 ? 5.860 10.183 8.869 1.00 77.25 81 MET A N 1
ATOM 656 C CA . MET A 1 81 ? 4.768 10.438 7.927 1.00 77.25 81 MET A CA 1
ATOM 657 C C . MET A 1 81 ? 4.490 9.164 7.134 1.00 77.25 81 MET A C 1
ATOM 659 O O . MET A 1 81 ? 5.427 8.443 6.803 1.00 77.25 81 MET A O 1
ATOM 663 N N . LEU A 1 82 ? 3.219 8.910 6.806 1.00 87.38 82 LEU A N 1
ATOM 664 C CA . LEU A 1 82 ? 2.855 7.822 5.905 1.00 87.38 82 LEU A CA 1
ATOM 665 C C . LEU A 1 82 ? 3.306 8.153 4.480 1.00 87.38 82 LEU A C 1
ATOM 667 O O . LEU A 1 82 ? 2.774 9.064 3.838 1.00 87.38 82 LEU A O 1
ATOM 671 N N . VAL A 1 83 ? 4.274 7.391 3.987 1.00 88.50 83 VAL A N 1
ATOM 672 C CA . VAL A 1 83 ? 4.877 7.601 2.671 1.00 88.50 83 VAL A CA 1
ATOM 673 C C . VAL A 1 83 ? 4.909 6.284 1.914 1.00 88.50 83 VAL A C 1
ATOM 675 O O . VAL A 1 83 ? 5.345 5.263 2.441 1.00 88.50 83 VAL A O 1
ATOM 678 N N . LEU A 1 84 ? 4.486 6.310 0.652 1.00 88.69 84 LEU A N 1
ATOM 679 C CA . LEU A 1 84 ? 4.826 5.260 -0.303 1.00 88.69 84 LEU A CA 1
ATOM 680 C C . LEU A 1 84 ? 6.247 5.544 -0.786 1.00 88.69 84 LEU A C 1
ATOM 682 O O . LEU A 1 84 ? 6.410 6.470 -1.573 1.00 88.69 84 LEU A O 1
ATOM 686 N N . SER A 1 85 ? 7.236 4.808 -0.267 1.00 85.06 85 SER A N 1
ATOM 687 C CA . SER A 1 85 ? 8.670 5.088 -0.433 1.00 85.06 85 SER A CA 1
ATOM 688 C C . SER A 1 85 ? 9.282 4.451 -1.677 1.00 85.06 85 SER A C 1
ATOM 690 O O . SER A 1 85 ? 10.291 4.931 -2.179 1.00 85.06 85 SER A O 1
ATOM 692 N N . ASP A 1 86 ? 8.701 3.364 -2.186 1.00 86.00 86 ASP A N 1
ATOM 693 C CA . ASP A 1 86 ? 9.129 2.724 -3.428 1.00 86.00 86 ASP A CA 1
ATOM 694 C C . ASP A 1 86 ? 7.993 1.937 -4.074 1.00 86.00 86 ASP A C 1
ATOM 696 O O . ASP A 1 86 ? 7.146 1.347 -3.398 1.00 86.00 86 ASP A O 1
ATOM 700 N N . VAL A 1 87 ? 8.044 1.851 -5.403 1.00 88.69 87 VAL A N 1
ATOM 701 C CA . VAL A 1 87 ? 7.153 1.004 -6.199 1.00 88.69 87 VAL A CA 1
ATOM 702 C C . VAL A 1 87 ? 7.982 0.047 -7.034 1.00 88.69 87 VAL A C 1
ATOM 704 O O . VAL A 1 87 ? 8.810 0.460 -7.835 1.00 88.69 87 VAL A O 1
ATOM 707 N N . TYR A 1 88 ? 7.750 -1.246 -6.896 1.00 88.06 88 TYR A N 1
ATOM 708 C CA . TYR A 1 88 ? 8.193 -2.233 -7.864 1.00 88.06 88 TYR A CA 1
ATOM 709 C C . TYR A 1 88 ? 7.108 -2.417 -8.924 1.00 88.06 88 TYR A C 1
ATOM 711 O O . TYR A 1 88 ? 5.972 -2.731 -8.578 1.00 88.06 88 TYR A O 1
ATOM 719 N N . ASN A 1 89 ? 7.463 -2.245 -10.198 1.00 89.69 89 ASN A N 1
ATOM 720 C CA . ASN A 1 89 ? 6.615 -2.588 -11.338 1.00 89.69 89 ASN A CA 1
ATOM 721 C C . ASN A 1 89 ? 7.521 -2.975 -12.526 1.00 89.69 89 ASN A C 1
ATOM 723 O O . ASN A 1 89 ? 8.206 -2.105 -13.083 1.00 89.69 89 ASN A O 1
ATOM 727 N N . PRO A 1 90 ? 7.543 -4.258 -12.933 1.00 86.06 90 PRO A N 1
ATOM 728 C CA . PRO A 1 90 ? 8.454 -4.752 -13.962 1.00 86.06 90 PRO A CA 1
ATOM 729 C C . PRO A 1 90 ? 8.174 -4.167 -15.349 1.00 86.06 90 PRO A C 1
ATOM 731 O O . PRO A 1 90 ? 9.080 -4.143 -16.179 1.00 86.06 90 PRO A O 1
ATOM 734 N N . ASN A 1 91 ? 6.958 -3.664 -15.593 1.00 88.44 91 ASN A N 1
ATOM 735 C CA . ASN A 1 91 ? 6.592 -3.042 -16.866 1.00 88.44 91 ASN A CA 1
ATOM 736 C C . ASN A 1 91 ? 7.222 -1.652 -17.035 1.00 88.44 91 ASN A C 1
ATOM 738 O O . ASN A 1 91 ? 7.378 -1.187 -18.160 1.00 88.44 91 ASN A O 1
ATOM 742 N N . ILE A 1 92 ? 7.586 -0.992 -15.929 1.00 87.75 92 ILE A N 1
ATOM 743 C CA . ILE A 1 92 ? 8.251 0.319 -15.931 1.00 87.75 92 ILE A CA 1
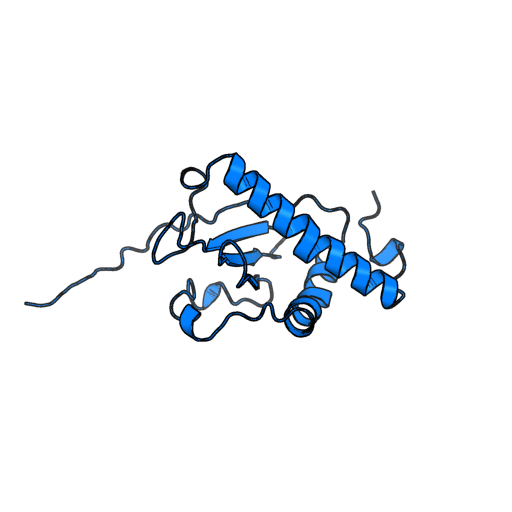ATOM 744 C C . ILE A 1 92 ? 9.762 0.143 -15.767 1.00 87.75 92 ILE A C 1
ATOM 746 O O . ILE A 1 92 ? 10.549 0.719 -16.518 1.00 87.75 92 ILE A O 1
ATOM 750 N N . ARG A 1 93 ? 10.184 -0.663 -14.785 1.00 84.62 93 ARG A N 1
ATOM 751 C CA . ARG A 1 93 ? 11.595 -0.943 -14.509 1.00 84.62 93 ARG A CA 1
ATOM 752 C C . ARG A 1 93 ? 11.799 -2.429 -14.241 1.00 84.62 93 ARG A C 1
ATOM 754 O O . ARG A 1 93 ? 11.551 -2.925 -13.144 1.00 84.62 93 ARG A O 1
ATOM 761 N N . ALA A 1 94 ? 12.337 -3.134 -15.231 1.00 81.06 94 ALA A N 1
ATOM 762 C CA . ALA A 1 94 ? 12.713 -4.530 -15.067 1.00 81.06 94 ALA A CA 1
ATOM 763 C C . ALA A 1 94 ? 13.827 -4.682 -14.011 1.00 81.06 94 ALA A C 1
ATOM 765 O O . ALA A 1 94 ? 14.847 -3.993 -14.053 1.00 81.06 94 ALA A O 1
ATOM 766 N N . GLY A 1 95 ? 13.631 -5.607 -13.067 1.00 73.19 95 GLY A N 1
ATOM 767 C CA . GLY A 1 95 ? 14.667 -6.030 -12.118 1.00 73.19 95 GLY A CA 1
ATOM 768 C C . GLY A 1 95 ? 14.950 -5.090 -10.939 1.00 73.19 95 GLY A C 1
ATOM 769 O O . GLY A 1 95 ? 15.950 -5.295 -10.257 1.00 73.19 95 GLY A O 1
ATOM 770 N N . GLY A 1 96 ? 14.115 -4.081 -10.660 1.00 77.19 96 GLY A N 1
ATOM 771 C CA . GLY A 1 96 ? 14.303 -3.257 -9.460 1.00 77.19 96 GLY A CA 1
ATOM 772 C C . GLY A 1 96 ? 13.185 -2.257 -9.173 1.00 77.19 96 GLY A C 1
ATOM 773 O O . GLY A 1 96 ? 12.305 -2.042 -9.999 1.00 77.19 96 GLY A O 1
ATOM 774 N N . TYR A 1 97 ? 13.239 -1.630 -7.995 1.00 83.06 97 TYR A N 1
ATOM 775 C CA . TYR A 1 97 ? 12.274 -0.603 -7.590 1.00 83.06 97 TYR A CA 1
ATOM 776 C C . TYR A 1 97 ? 12.403 0.680 -8.400 1.00 83.06 97 TYR A C 1
ATOM 778 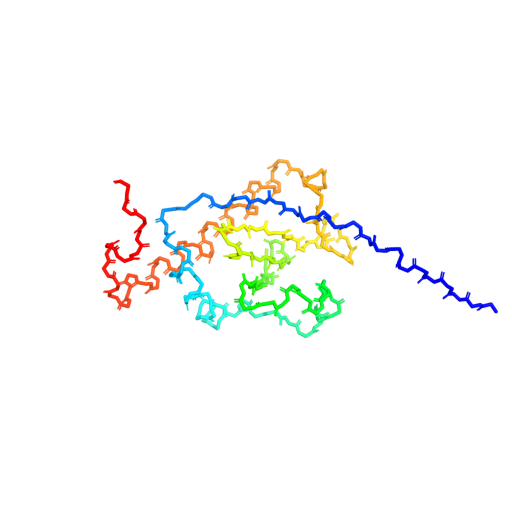O O . TYR A 1 97 ? 13.490 1.108 -8.796 1.00 83.06 97 TYR A O 1
ATOM 786 N N . ILE A 1 98 ? 11.275 1.338 -8.576 1.00 84.69 98 ILE A N 1
ATOM 787 C CA . ILE A 1 98 ? 11.151 2.700 -9.050 1.00 84.69 98 ILE A CA 1
ATOM 788 C C . ILE A 1 98 ? 11.323 3.612 -7.840 1.00 84.69 98 ILE A C 1
ATOM 790 O O . ILE A 1 98 ? 10.422 3.754 -7.019 1.00 84.69 98 ILE A O 1
ATOM 794 N N . ALA A 1 99 ? 12.508 4.206 -7.764 1.00 75.62 99 ALA A N 1
ATOM 795 C CA . ALA A 1 99 ? 12.929 5.085 -6.679 1.00 75.62 99 ALA A CA 1
ATOM 796 C C . ALA A 1 99 ? 13.135 6.541 -7.163 1.00 75.62 99 ALA A C 1
ATOM 798 O O . ALA A 1 99 ? 13.410 7.451 -6.390 1.00 75.62 99 ALA A O 1
ATOM 799 N N . ASP A 1 100 ? 13.000 6.771 -8.477 1.00 79.62 100 ASP A N 1
ATOM 800 C CA . ASP A 1 100 ? 13.019 8.095 -9.101 1.00 79.62 100 ASP A CA 1
ATOM 801 C C . ASP A 1 100 ? 11.650 8.366 -9.730 1.00 79.62 100 ASP A C 1
ATOM 803 O O . ASP A 1 100 ? 11.221 7.655 -10.643 1.00 79.62 100 ASP A O 1
ATOM 807 N N . ARG A 1 101 ? 10.988 9.430 -9.265 1.00 79.50 101 ARG A N 1
ATOM 808 C CA . ARG A 1 101 ? 9.696 9.898 -9.782 1.00 79.50 101 ARG A CA 1
ATOM 809 C C . ARG A 1 101 ? 9.714 10.135 -11.292 1.00 79.50 101 ARG A C 1
ATOM 811 O O . ARG A 1 101 ? 8.691 9.944 -11.934 1.00 79.50 101 ARG A O 1
ATOM 818 N N . LYS A 1 102 ? 10.858 10.504 -11.882 1.00 84.12 102 LYS A N 1
ATOM 819 C CA . LYS A 1 102 ? 10.989 10.723 -13.335 1.00 84.12 102 LYS A CA 1
ATOM 820 C C . LYS A 1 102 ? 10.741 9.462 -14.163 1.00 84.12 102 LYS A C 1
ATOM 822 O O . LYS A 1 102 ? 10.471 9.572 -15.354 1.00 84.12 102 LYS A O 1
ATOM 827 N N . LEU A 1 103 ? 10.850 8.282 -13.552 1.00 84.88 103 LEU A N 1
ATOM 828 C CA . LEU A 1 103 ? 10.551 7.007 -14.202 1.00 84.88 103 LEU A CA 1
ATOM 829 C C . LEU A 1 103 ? 9.047 6.700 -14.222 1.00 84.88 103 LEU A C 1
ATOM 831 O O . LEU A 1 103 ? 8.632 5.802 -14.949 1.00 84.88 103 LEU A O 1
ATOM 835 N N . MET A 1 104 ? 8.231 7.430 -13.454 1.00 86.44 104 MET A N 1
ATOM 836 C CA . MET A 1 104 ? 6.778 7.315 -13.505 1.00 86.44 104 MET A CA 1
ATOM 837 C C . MET A 1 104 ? 6.166 8.412 -14.359 1.00 86.44 104 MET A C 1
ATOM 839 O O . MET A 1 104 ? 6.400 9.604 -14.162 1.00 86.44 104 MET A O 1
ATOM 843 N N . SER A 1 105 ? 5.325 7.995 -15.301 1.00 90.31 105 SER A N 1
ATOM 844 C CA . SER A 1 105 ? 4.449 8.933 -15.989 1.00 90.31 105 SER A CA 1
ATOM 845 C C . SER A 1 105 ? 3.408 9.491 -15.003 1.00 90.31 105 SER A C 1
ATOM 847 O O . SER A 1 105 ? 3.074 8.825 -14.019 1.00 90.31 105 SER A O 1
ATOM 849 N N . PRO A 1 106 ? 2.825 10.673 -15.269 1.00 90.62 106 PRO A N 1
ATOM 850 C CA . PRO A 1 106 ? 1.739 11.200 -14.443 1.00 90.62 106 PRO A CA 1
ATOM 851 C C . PRO A 1 106 ? 0.548 10.238 -14.314 1.00 90.62 106 PRO A C 1
ATOM 853 O O . PRO A 1 106 ? -0.071 10.169 -13.255 1.00 90.62 106 PRO A O 1
ATOM 856 N N . ALA A 1 107 ? 0.251 9.470 -15.368 1.00 91.31 107 ALA A N 1
ATOM 857 C CA . ALA A 1 107 ? -0.812 8.468 -15.355 1.00 91.31 107 ALA A CA 1
ATOM 858 C C . ALA A 1 107 ? -0.478 7.283 -14.432 1.00 91.31 107 ALA A C 1
ATOM 860 O O . ALA A 1 107 ? -1.334 6.843 -13.668 1.00 91.31 107 ALA A O 1
ATOM 861 N N . GLU A 1 108 ? 0.771 6.805 -14.450 1.00 90.81 108 GLU A N 1
ATOM 862 C CA . GLU A 1 108 ? 1.220 5.738 -13.548 1.00 90.81 108 GLU A CA 1
ATOM 863 C C . GLU A 1 108 ? 1.232 6.203 -12.092 1.00 90.81 108 GLU A C 1
ATOM 865 O O . GLU A 1 108 ? 0.755 5.485 -11.217 1.00 90.81 108 GLU A O 1
ATOM 870 N N . GLU A 1 109 ? 1.683 7.431 -11.831 1.00 90.19 109 GLU A N 1
ATOM 871 C CA . GLU A 1 109 ? 1.631 8.009 -10.489 1.00 90.19 109 GLU A CA 1
ATOM 872 C C . GLU A 1 109 ? 0.186 8.096 -9.969 1.00 90.19 109 GLU A C 1
ATOM 874 O O . GLU A 1 109 ? -0.087 7.715 -8.829 1.00 90.19 109 GLU A O 1
ATOM 879 N N . GLN A 1 110 ? -0.756 8.558 -10.797 1.00 91.44 110 GLN A N 1
ATOM 880 C CA . GLN A 1 110 ? -2.174 8.604 -10.431 1.00 91.44 110 GLN A CA 1
ATOM 881 C C . GLN A 1 110 ? -2.750 7.208 -10.179 1.00 91.44 110 GLN A C 1
ATOM 883 O O . GLN A 1 110 ? -3.464 7.019 -9.196 1.00 91.44 110 GLN A O 1
ATOM 888 N N . ARG A 1 111 ? -2.419 6.221 -11.019 1.00 92.94 111 ARG A N 1
ATOM 889 C CA . ARG A 1 111 ? -2.870 4.832 -10.853 1.00 92.94 111 ARG A CA 1
ATOM 890 C C . ARG A 1 111 ? -2.361 4.228 -9.546 1.00 92.94 111 ARG A C 1
ATOM 892 O O . ARG A 1 111 ? -3.142 3.625 -8.817 1.00 92.94 111 ARG A O 1
ATOM 899 N N . VAL A 1 112 ? -1.076 4.404 -9.240 1.00 92.31 112 VAL A N 1
ATOM 900 C CA . VAL A 1 112 ? -0.459 3.925 -7.995 1.00 92.31 112 VAL A CA 1
ATOM 901 C C . VAL A 1 112 ? -1.134 4.564 -6.781 1.00 92.31 112 VAL A C 1
ATOM 903 O O . VAL A 1 112 ? -1.515 3.859 -5.848 1.00 92.31 112 VAL A O 1
ATOM 906 N N . LYS A 1 113 ? -1.356 5.884 -6.808 1.00 91.69 113 LYS A N 1
ATOM 907 C CA . LYS A 1 113 ? -2.074 6.598 -5.740 1.00 91.69 113 LYS A CA 1
ATOM 908 C C . LYS A 1 113 ? -3.511 6.101 -5.579 1.00 91.69 113 LYS A C 1
ATOM 910 O O . LYS A 1 113 ? -3.946 5.866 -4.457 1.00 91.69 113 LYS A O 1
ATOM 915 N N . ALA A 1 114 ? -4.226 5.885 -6.682 1.00 93.00 114 ALA A N 1
ATOM 916 C CA . ALA A 1 114 ? -5.589 5.361 -6.661 1.00 93.00 114 ALA A CA 1
ATOM 917 C C . ALA A 1 114 ? -5.650 3.930 -6.104 1.00 93.00 114 ALA A C 1
ATOM 919 O O . ALA A 1 114 ? -6.504 3.633 -5.272 1.00 93.00 114 ALA A O 1
ATOM 920 N N . ARG A 1 115 ? -4.717 3.052 -6.499 1.00 93.56 115 ARG A N 1
ATOM 921 C CA . ARG A 1 115 ? -4.592 1.703 -5.927 1.00 93.56 115 ARG A CA 1
ATOM 922 C C . ARG A 1 115 ? -4.310 1.770 -4.430 1.00 93.56 115 ARG A C 1
ATOM 924 O O . ARG A 1 115 ? -4.970 1.077 -3.664 1.00 93.56 115 ARG A O 1
ATOM 931 N N . PHE A 1 116 ? -3.380 2.622 -4.003 1.00 94.06 116 PHE A N 1
ATOM 932 C CA . PHE A 1 116 ? -3.087 2.807 -2.584 1.00 94.06 116 PHE A CA 1
ATOM 933 C C . PHE A 1 116 ? -4.337 3.255 -1.811 1.00 94.06 116 PHE A C 1
ATOM 935 O O . PHE A 1 116 ? -4.671 2.673 -0.782 1.00 94.06 116 PHE A O 1
ATOM 942 N N . GLN A 1 117 ? -5.074 4.239 -2.326 1.00 94.50 117 GLN A N 1
ATOM 943 C CA . GLN A 1 117 ? -6.310 4.699 -1.698 1.00 94.50 117 GLN A CA 1
ATOM 944 C C . GLN A 1 117 ? -7.344 3.570 -1.589 1.00 94.50 117 GLN A C 1
ATOM 946 O O . GLN A 1 117 ? -7.802 3.252 -0.495 1.00 94.50 117 GLN A O 1
ATOM 951 N N . HIS A 1 118 ? -7.690 2.930 -2.703 1.00 94.12 118 HIS A N 1
ATOM 952 C CA . HIS A 1 118 ? -8.844 2.033 -2.752 1.00 94.12 118 HIS A CA 1
ATOM 953 C C . HIS A 1 118 ? -8.552 0.615 -2.251 1.00 94.12 118 HIS A C 1
ATOM 955 O O . HIS A 1 118 ? -9.381 0.004 -1.576 1.00 94.12 118 HIS A O 1
ATOM 961 N N . GLU A 1 119 ? -7.374 0.067 -2.548 1.00 94.25 119 GLU A N 1
ATOM 962 C CA . GLU A 1 119 ? -7.035 -1.302 -2.145 1.00 94.25 119 GLU A CA 1
ATOM 963 C C . GLU A 1 119 ? -6.451 -1.369 -0.729 1.00 94.25 119 GLU A C 1
ATOM 965 O O . GLU A 1 119 ? -6.607 -2.389 -0.056 1.00 94.25 119 GLU A O 1
ATOM 970 N N . ILE A 1 120 ? -5.829 -0.286 -0.243 1.00 94.88 120 ILE A N 1
ATOM 971 C CA . ILE A 1 120 ? -5.203 -0.246 1.086 1.00 94.88 120 ILE A CA 1
ATOM 972 C C . ILE A 1 120 ? -6.050 0.573 2.060 1.00 94.88 120 ILE A C 1
ATOM 974 O O . ILE A 1 120 ? -6.597 0.006 3.006 1.00 94.88 120 ILE A O 1
ATOM 978 N N . LEU A 1 121 ? -6.184 1.886 1.847 1.00 95.50 121 LEU A N 1
ATOM 979 C CA . LEU A 1 121 ? -6.788 2.783 2.842 1.00 95.50 121 LEU A CA 1
ATOM 980 C C . LEU A 1 121 ? -8.284 2.523 3.044 1.00 95.50 121 LEU A C 1
ATOM 982 O O . LEU A 1 121 ? -8.711 2.307 4.179 1.00 95.50 121 LEU A O 1
ATOM 986 N N . ASP A 1 122 ? -9.065 2.465 1.965 1.00 96.06 122 ASP A N 1
ATOM 987 C CA . ASP A 1 122 ? -10.510 2.216 2.036 1.00 96.06 122 ASP A CA 1
ATOM 988 C C . ASP A 1 122 ? -10.798 0.833 2.643 1.00 96.06 122 ASP A C 1
ATOM 990 O O . ASP A 1 122 ? -11.727 0.660 3.438 1.00 96.06 122 ASP A O 1
ATOM 994 N N . THR A 1 123 ? -9.962 -0.161 2.325 1.00 96.06 123 THR A N 1
ATOM 995 C CA . THR A 1 123 ? -10.098 -1.514 2.880 1.00 96.06 123 THR A CA 1
ATOM 996 C C . THR A 1 123 ? -9.777 -1.541 4.374 1.00 96.06 123 THR A C 1
ATOM 998 O O . THR A 1 123 ? -10.534 -2.137 5.142 1.00 96.06 123 THR A O 1
ATOM 1001 N N . ILE A 1 124 ? -8.704 -0.874 4.812 1.00 95.81 124 ILE A N 1
ATOM 1002 C CA . ILE A 1 124 ? -8.371 -0.735 6.237 1.00 95.81 124 ILE A CA 1
ATOM 1003 C C . ILE A 1 124 ? -9.496 -0.017 6.983 1.00 95.81 124 ILE A C 1
ATOM 1005 O O . ILE A 1 124 ? -9.938 -0.494 8.027 1.00 95.81 124 ILE A O 1
ATOM 1009 N N . GLN A 1 125 ? -10.013 1.080 6.430 1.00 96.12 125 GLN A N 1
ATOM 1010 C CA . GLN A 1 125 ? -11.126 1.818 7.018 1.00 96.12 125 GLN A CA 1
ATOM 1011 C C . GLN A 1 125 ? -12.370 0.933 7.165 1.00 96.12 125 GLN A C 1
ATOM 1013 O O . GLN A 1 125 ? -13.001 0.919 8.222 1.00 96.12 125 GLN A O 1
ATOM 1018 N N . ALA A 1 126 ? -12.719 0.166 6.130 1.00 96.06 126 ALA A N 1
ATOM 1019 C CA . ALA A 1 126 ? -13.847 -0.758 6.171 1.00 96.06 126 ALA A CA 1
ATOM 1020 C C . ALA A 1 126 ? -13.647 -1.871 7.214 1.00 96.06 126 ALA A C 1
ATOM 1022 O O . ALA A 1 126 ? -14.592 -2.235 7.917 1.00 96.06 126 ALA A O 1
ATOM 1023 N N . MET A 1 127 ? -12.423 -2.392 7.349 1.00 95.81 127 MET A N 1
ATOM 1024 C CA . MET A 1 127 ? -12.076 -3.375 8.377 1.00 95.81 127 MET A CA 1
ATOM 1025 C C . MET A 1 127 ? -12.221 -2.790 9.783 1.00 95.81 127 MET A C 1
ATOM 1027 O O . MET A 1 127 ? -12.925 -3.379 10.596 1.00 95.81 127 MET A O 1
ATOM 1031 N N . ALA A 1 128 ? -11.650 -1.613 10.040 1.00 95.38 128 ALA A N 1
ATOM 1032 C CA . ALA A 1 128 ? -11.730 -0.949 11.338 1.00 95.38 128 ALA A CA 1
ATOM 1033 C C . ALA A 1 128 ? -13.178 -0.616 11.735 1.00 95.38 128 ALA A C 1
ATOM 1035 O O . ALA A 1 128 ? -13.584 -0.860 12.870 1.00 95.38 128 ALA A O 1
ATOM 1036 N N . LYS A 1 129 ? -13.992 -0.133 10.786 1.00 95.19 129 LYS A N 1
ATOM 1037 C CA . LYS A 1 129 ? -15.424 0.116 11.015 1.00 95.19 129 LYS A CA 1
ATOM 1038 C C . LYS A 1 129 ? -16.189 -1.162 11.350 1.00 95.19 129 LYS A C 1
ATOM 1040 O O . LYS A 1 129 ? -17.011 -1.154 12.261 1.00 95.19 129 LYS A O 1
ATOM 1045 N N . ARG A 1 130 ? -15.920 -2.265 10.642 1.00 95.94 130 ARG A N 1
ATOM 1046 C CA . ARG A 1 130 ? -16.546 -3.567 10.932 1.00 95.94 130 ARG A CA 1
ATOM 1047 C C . ARG A 1 130 ? -16.170 -4.080 12.321 1.00 95.94 130 ARG A C 1
ATOM 1049 O O . ARG A 1 130 ? -17.005 -4.685 12.984 1.00 95.94 130 ARG A O 1
ATOM 1056 N N . ASP A 1 131 ? -14.943 -3.818 12.747 1.00 95.62 131 ASP A N 1
ATOM 1057 C CA . ASP A 1 131 ? -14.424 -4.244 14.044 1.00 95.62 131 ASP A CA 1
ATOM 1058 C C . ASP A 1 131 ? -14.839 -3.270 15.180 1.00 95.62 131 ASP A C 1
ATOM 1060 O O . ASP A 1 131 ? -14.467 -3.460 16.335 1.00 95.62 131 ASP A O 1
ATOM 1064 N N . GLY A 1 132 ? -15.660 -2.252 14.874 1.00 94.94 132 GLY A N 1
ATOM 1065 C CA . GLY A 1 132 ? -16.281 -1.355 15.854 1.00 94.94 132 GLY A CA 1
ATOM 1066 C C . GLY A 1 132 ? -15.383 -0.222 16.354 1.00 94.94 132 GLY A C 1
ATOM 1067 O O . GLY A 1 132 ? -15.669 0.358 17.402 1.00 94.94 132 GLY A O 1
ATOM 1068 N N . VAL A 1 133 ? -14.301 0.104 15.639 1.00 94.38 133 VAL A N 1
ATOM 1069 C CA . VAL A 1 133 ? -13.398 1.202 16.013 1.00 94.38 133 VAL A CA 1
ATOM 1070 C C . VAL A 1 133 ? -14.140 2.546 15.920 1.00 94.38 133 VAL A C 1
ATOM 1072 O O . VAL A 1 133 ? -14.649 2.873 14.845 1.00 94.38 133 VAL A O 1
ATOM 1075 N N . PRO A 1 134 ? -14.197 3.352 17.000 1.00 92.94 134 PRO A N 1
ATOM 1076 C CA . PRO A 1 134 ? -14.844 4.661 16.968 1.00 92.94 134 PRO A CA 1
ATOM 1077 C C . PRO A 1 134 ? -14.145 5.644 16.024 1.00 92.94 134 PRO A C 1
ATOM 1079 O O . PRO A 1 134 ? -12.917 5.667 15.935 1.00 92.94 134 PRO A O 1
ATOM 1082 N N . ASP A 1 135 ? -14.915 6.547 15.413 1.00 91.56 135 ASP A N 1
ATOM 1083 C CA . ASP A 1 135 ? -14.390 7.555 14.481 1.00 91.56 135 ASP A CA 1
ATOM 1084 C C . ASP A 1 135 ? -13.314 8.465 15.108 1.00 91.56 135 ASP A C 1
ATOM 1086 O O . ASP A 1 135 ? -12.373 8.870 14.429 1.00 91.56 135 ASP A O 1
ATOM 1090 N N . SER A 1 136 ? -13.394 8.735 16.417 1.00 89.81 136 SER A N 1
ATOM 1091 C CA . SER A 1 136 ? -12.387 9.517 17.155 1.00 89.81 136 SER A CA 1
ATOM 1092 C C . SER A 1 136 ? -11.004 8.858 17.200 1.00 89.81 136 SER A C 1
ATOM 1094 O O . SER A 1 136 ? -9.997 9.554 17.345 1.00 89.81 136 SER A O 1
ATOM 1096 N N . VAL A 1 137 ? -10.959 7.530 17.074 1.00 89.12 137 VAL A N 1
ATOM 1097 C CA . VAL A 1 137 ? -9.738 6.718 16.999 1.00 89.12 137 VAL A CA 1
ATOM 1098 C C . VAL A 1 137 ? -9.338 6.483 15.541 1.00 89.12 137 VAL A C 1
ATOM 1100 O O . VAL A 1 137 ? -8.153 6.426 15.233 1.00 89.12 137 VAL A O 1
ATOM 1103 N N . LEU A 1 138 ? -10.319 6.375 14.641 1.00 89.88 138 LEU A N 1
ATOM 1104 C CA . LEU A 1 138 ? -10.113 6.107 13.219 1.00 89.88 138 LEU A CA 1
ATOM 1105 C C . LEU A 1 138 ? -9.457 7.284 12.485 1.00 89.88 138 LEU A C 1
ATOM 1107 O O . LEU A 1 138 ? -8.528 7.077 11.701 1.00 89.88 138 LEU A O 1
ATOM 1111 N N . TYR A 1 139 ? -9.921 8.508 12.751 1.00 91.06 139 TYR A N 1
ATOM 1112 C CA . TYR A 1 139 ? -9.491 9.700 12.024 1.00 91.06 139 TYR A CA 1
ATOM 1113 C C . TYR A 1 139 ? -8.627 10.640 12.865 1.00 91.06 139 TYR A C 1
ATOM 1115 O O . TYR A 1 139 ? -8.699 10.677 14.099 1.00 91.06 139 TYR A O 1
ATOM 1123 N N . MET A 1 140 ? -7.817 11.437 12.173 1.00 81.19 140 MET A N 1
ATOM 1124 C CA . MET A 1 140 ? -7.224 12.645 12.730 1.00 81.19 140 MET A CA 1
ATOM 1125 C C . MET A 1 140 ? -8.347 13.638 13.051 1.00 81.19 140 MET A C 1
ATOM 1127 O O . MET A 1 140 ? -9.204 13.914 12.212 1.00 81.19 140 MET A O 1
ATOM 1131 N N . GLN A 1 141 ? -8.368 14.144 14.283 1.00 68.12 141 GLN A N 1
ATOM 1132 C CA . GLN A 1 141 ? -9.259 15.235 14.668 1.00 68.12 141 GLN A CA 1
ATOM 1133 C C . GLN A 1 141 ? -8.527 16.541 14.355 1.00 68.12 141 GLN A C 1
ATOM 1135 O O . GLN A 1 141 ? -7.495 16.812 14.968 1.00 68.12 141 GLN A O 1
ATOM 1140 N N . TYR A 1 142 ? -9.025 17.280 13.366 1.00 58.38 142 TYR A N 1
ATOM 1141 C CA . TYR A 1 142 ? -8.564 18.629 13.032 1.00 58.38 142 TYR A CA 1
ATOM 1142 C C . TYR A 1 142 ? -9.443 19.674 13.713 1.00 58.38 142 TYR A C 1
ATOM 1144 O O . TYR A 1 142 ? -10.670 19.433 13.798 1.00 58.38 142 TYR A O 1
#

Foldseek 3Di:
DDPPPPPPVPDPQWQWAFQDDQFDLVLLLVCVVVLCVVVVFDDDPVCPVQPPDPVLPDSQWDKGFDVPDFTKMWIWGRPPGTTRGWMDTCVQPNPYIDRDCVSDDPVRVVVVSVCCCVSRVVVSLVVCVVVPPDPPNGGDDD

Sequence (142 aa):
MGCTHSYKAGNLNDLFYPIETTLRAELIMQYFDTLVQKKGYAVPEKWKSLNKLIDLDSIDNKRIYFEQGPEEMYLISFGGMLVLSDVYNPNIRAGGYIADRKLMSPAEEQRVKARFQHEILDTIQAMAKRDGVPDSVLYMQY

pLDDT: mean 80.33, std 17.09, range [32.12, 96.12]

Secondary structure (DSSP, 8-state):
----------------EE---SB-HHHHHHHHHHHHHHHT-PPPGGGGGG--TGGGSSTTEEEEEE-SSS-EEEEEE-SSS-EEEEEE-TTTSTTSEE--GGGS-HHHHHHHHHHIIIIIIHHHHHHHHHTT--HHHHB---

Radius of gyration: 16.35 Å; chains: 1; bounding box: 55×34×34 Å